Protein AF-A0A430ANP6-F1 (afdb_monomer)

Mean predicted aligned e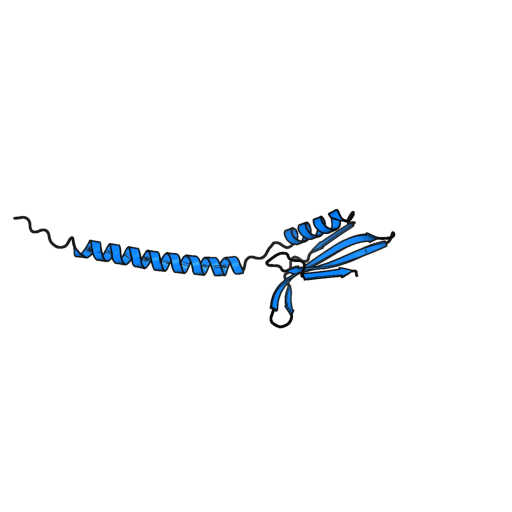rror: 10.03 Å

Solvent-accessible surface area (backbone atoms only — not comparable to full-atom values): 6702 Å² total; per-residue (Å²): 136,89,86,81,84,74,74,70,65,58,56,54,53,51,51,54,48,49,53,55,49,50,53,53,50,51,54,52,50,53,54,54,49,54,62,54,59,78,66,55,60,58,57,55,69,61,40,48,53,53,53,48,53,57,50,52,74,78,38,78,66,78,47,73,53,66,46,86,61,74,44,81,44,74,59,90,91,47,74,51,45,27,32,46,31,35,42,28,28,74,53,99,92,37,86,42,42,35,41,36,36,24,33,30,63,77,53,47,74,76,46,75,46,77,110

Secondary structure (DSSP, 8-state):
------HHHHHHHHHHHHHHHHHHHHHHHHHHHHHHHTTPPPPHHHHHHHHHHHHHHHS--SEEEE-SS-EEEEETTEEEEEEEEEEEEEETTEEEEEEEEEETTT--EEEEEE-

InterPro domains:
  IPR025711 PepSY domain [PF03413] (45-113)

Nearest PDB structures (foldseek):
  5elj-assembly3_A  TM=4.268E-01  e=8.233E-01  synthetic construct
  6yxw-assembly2_D  TM=3.637E-01  e=2.622E+00  Homo sapiens
  6xrr-assembly4_H  TM=4.541E-01  e=3.120E+00  Salmonella enterica subsp. enterica serovar Typhimurium str. LT2
  3kn4-assembly1_A  TM=4.726E-01  e=5.900E+00  Arthrobacter globiformis
  5kku-assembly3_C  TM=3.050E-01  e=4.168E+00  Bacillus amyloliquefaciens

Structure (mmCIF, N/CA/C/O backbone):
data_AF-A0A430ANP6-F1
#
_entry.id   AF-A0A430ANP6-F1
#
loop_
_atom_site.group_PDB
_atom_site.id
_atom_site.type_symbol
_atom_site.label_atom_id
_atom_site.label_alt_id
_atom_site.label_comp_id
_atom_site.label_asym_id
_atom_site.label_entity_id
_atom_site.label_seq_id
_atom_site.pdbx_PDB_ins_code
_atom_site.Cartn_x
_atom_site.Cartn_y
_atom_site.Cartn_z
_atom_site.occupancy
_atom_site.B_iso_or_equiv
_atom_site.auth_seq_id
_atom_site.auth_comp_id
_atom_site.auth_asym_id
_atom_site.auth_atom_id
_atom_site.pdbx_PDB_model_num
ATOM 1 N N . MET A 1 1 ? 34.701 25.420 -70.110 1.00 39.69 1 MET A N 1
ATOM 2 C CA . MET A 1 1 ? 33.662 24.461 -69.667 1.00 39.69 1 MET A CA 1
ATOM 3 C C . MET A 1 1 ? 34.013 24.011 -68.251 1.00 39.69 1 MET A C 1
ATOM 5 O O . MET A 1 1 ? 35.072 23.428 -68.071 1.00 39.69 1 MET A O 1
ATOM 9 N N . LYS A 1 2 ? 33.228 24.382 -67.226 1.00 44.16 2 LYS A N 1
ATOM 10 C CA . LYS A 1 2 ? 33.511 24.016 -65.822 1.00 44.16 2 LYS A CA 1
ATOM 11 C C . LYS A 1 2 ? 32.983 22.603 -65.555 1.00 44.16 2 LYS A C 1
ATOM 13 O O . LYS A 1 2 ? 31.775 22.406 -65.520 1.00 44.16 2 LYS A O 1
ATOM 18 N N . ASN A 1 3 ? 33.892 21.648 -65.380 1.00 56.00 3 ASN A N 1
ATOM 19 C CA . ASN A 1 3 ? 33.581 20.280 -64.977 1.00 56.00 3 ASN A CA 1
ATOM 20 C C . ASN A 1 3 ? 33.261 20.265 -63.469 1.00 56.00 3 ASN A C 1
ATOM 22 O O . ASN A 1 3 ? 34.105 20.653 -62.663 1.00 56.00 3 ASN A O 1
ATOM 26 N N . GLN A 1 4 ? 32.040 19.887 -63.090 1.00 62.66 4 GLN A N 1
ATOM 27 C CA . GLN A 1 4 ? 31.587 19.792 -61.695 1.00 62.66 4 GLN A CA 1
ATOM 28 C C . GLN A 1 4 ? 31.447 18.308 -61.321 1.00 62.66 4 GLN A C 1
ATOM 30 O O . GLN A 1 4 ? 30.400 17.723 -61.608 1.00 62.66 4 GLN A O 1
ATOM 35 N N . PRO A 1 5 ? 32.451 17.664 -60.698 1.00 65.50 5 PRO A N 1
ATOM 36 C CA . PRO A 1 5 ? 32.314 16.270 -60.314 1.00 65.50 5 PRO A CA 1
ATOM 37 C C . PRO A 1 5 ? 31.533 16.125 -58.994 1.00 65.50 5 PRO A C 1
ATOM 39 O O . PRO A 1 5 ? 31.758 16.831 -58.013 1.00 65.50 5 PRO A O 1
ATOM 42 N N . ASN A 1 6 ? 30.642 15.132 -58.976 1.00 57.25 6 ASN A N 1
ATOM 43 C CA . ASN A 1 6 ? 30.310 14.302 -57.810 1.00 57.25 6 ASN A CA 1
ATOM 44 C C . ASN A 1 6 ? 29.467 14.894 -56.660 1.00 57.25 6 ASN A C 1
ATOM 46 O O . ASN A 1 6 ? 29.604 14.472 -55.515 1.00 57.25 6 ASN A O 1
ATOM 50 N N . ARG A 1 7 ? 28.484 15.763 -56.935 1.00 56.03 7 ARG A N 1
ATOM 51 C CA . ARG A 1 7 ? 27.451 16.116 -55.926 1.00 56.03 7 ARG A CA 1
ATOM 52 C C . ARG A 1 7 ? 26.328 15.080 -55.764 1.00 56.03 7 ARG A C 1
ATOM 54 O O . ARG A 1 7 ? 25.530 15.192 -54.835 1.00 56.03 7 ARG A O 1
ATOM 61 N N . MET A 1 8 ? 26.257 14.082 -56.648 1.00 54.59 8 MET A N 1
ATOM 62 C CA . MET A 1 8 ? 25.147 13.120 -56.695 1.00 54.59 8 MET A CA 1
ATOM 63 C C . MET A 1 8 ? 25.324 11.941 -55.717 1.00 54.59 8 MET A C 1
ATOM 65 O O . MET A 1 8 ? 24.346 11.486 -55.134 1.00 54.59 8 MET A O 1
ATOM 69 N N . CYS A 1 9 ? 26.561 11.498 -55.462 1.00 53.88 9 CYS A N 1
ATOM 70 C CA . CYS A 1 9 ? 26.849 10.342 -54.599 1.00 53.88 9 CYS A CA 1
ATOM 71 C C . CYS A 1 9 ? 26.722 10.657 -53.093 1.00 53.88 9 CYS A C 1
ATOM 73 O O . CYS A 1 9 ? 26.263 9.825 -52.316 1.00 53.88 9 CYS A O 1
ATOM 75 N N . PHE A 1 10 ? 27.067 11.881 -52.673 1.00 57.19 10 PHE A N 1
ATOM 76 C CA . PHE A 1 10 ? 27.063 12.270 -51.255 1.00 57.19 10 PHE A CA 1
ATOM 77 C C . PHE A 1 10 ? 25.647 12.464 -50.684 1.00 57.19 10 PHE A C 1
ATOM 79 O O . PHE A 1 10 ? 25.370 12.082 -49.551 1.00 57.19 10 PHE A O 1
ATOM 86 N N . LYS A 1 11 ? 24.720 13.012 -51.484 1.00 55.78 11 LYS A N 1
ATOM 87 C CA . LYS A 1 11 ? 23.333 13.263 -51.054 1.00 55.78 11 LYS A CA 1
ATOM 88 C C . LYS A 1 11 ? 22.552 11.970 -50.799 1.00 55.78 11 LYS A C 1
ATOM 90 O O . LYS A 1 11 ? 21.804 11.905 -49.832 1.00 55.78 11 LYS A O 1
ATOM 95 N N . HIS A 1 12 ? 22.759 10.938 -51.619 1.00 58.69 12 HIS A N 1
ATOM 96 C CA . HIS A 1 12 ? 22.096 9.643 -51.440 1.00 58.69 12 HIS A CA 1
ATOM 97 C C . HIS A 1 12 ? 22.633 8.878 -50.221 1.00 58.69 12 HIS A C 1
ATOM 99 O O . HIS A 1 12 ? 21.842 8.314 -49.472 1.00 58.69 12 HIS A O 1
ATOM 105 N N . GLY A 1 13 ? 23.947 8.926 -49.963 1.00 65.38 13 GLY A N 1
ATOM 106 C CA . GLY A 1 13 ? 24.542 8.328 -48.760 1.00 65.38 13 GLY A CA 1
ATOM 107 C C . GLY A 1 13 ? 24.087 9.002 -47.460 1.00 65.38 13 GLY A C 1
ATOM 108 O O . GLY A 1 13 ? 23.797 8.319 -46.482 1.00 65.38 13 GLY A O 1
ATOM 109 N N . LEU A 1 14 ? 23.948 10.333 -47.461 1.00 68.62 14 LEU A N 1
ATOM 110 C CA . LEU A 1 14 ? 23.463 11.091 -46.303 1.00 68.62 14 LEU A CA 1
ATOM 111 C C . LEU A 1 14 ? 21.983 10.807 -46.001 1.00 68.62 14 LEU A C 1
ATOM 113 O O . LEU A 1 14 ? 21.625 10.622 -44.843 1.00 68.62 14 LEU A O 1
ATOM 117 N N . LEU A 1 15 ? 21.130 10.732 -47.028 1.00 68.06 15 LEU A N 1
ATOM 118 C CA . LEU A 1 15 ? 19.710 10.405 -46.856 1.00 68.06 15 LEU A CA 1
ATOM 119 C C . LEU A 1 15 ? 19.509 8.953 -46.401 1.00 68.06 15 LEU A C 1
ATOM 121 O O . LEU A 1 15 ? 18.737 8.712 -45.477 1.00 68.06 15 LEU A O 1
ATOM 125 N N . ALA A 1 16 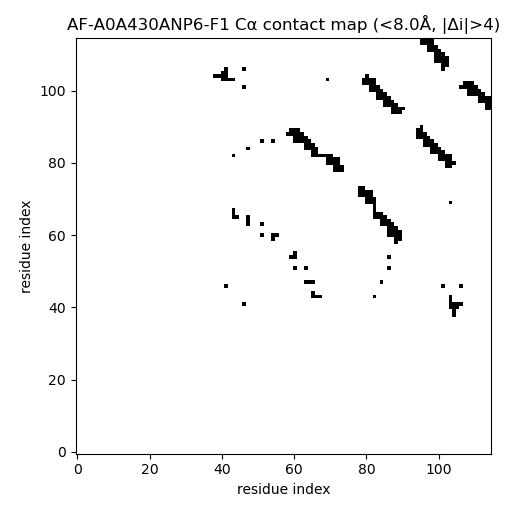? 20.240 7.994 -46.980 1.00 68.69 16 ALA A N 1
ATOM 126 C CA . ALA A 1 16 ? 20.193 6.596 -46.549 1.00 68.69 16 ALA A CA 1
ATOM 127 C C . ALA A 1 16 ? 20.698 6.419 -45.104 1.00 68.69 16 ALA A C 1
ATOM 129 O O . ALA A 1 16 ? 20.084 5.700 -44.312 1.00 68.69 16 ALA A O 1
ATOM 130 N N . GLY A 1 17 ? 21.777 7.119 -44.735 1.00 71.75 17 GLY A N 1
ATOM 131 C CA . GLY A 1 17 ? 22.307 7.139 -43.371 1.00 71.75 17 GLY A CA 1
ATOM 132 C C . GLY A 1 17 ? 21.351 7.790 -42.368 1.00 71.75 17 GLY A C 1
ATOM 133 O O . GLY A 1 17 ? 21.142 7.242 -41.289 1.00 71.75 17 GLY A O 1
ATOM 134 N N . ALA A 1 18 ? 20.714 8.906 -42.736 1.00 73.12 18 ALA A N 1
ATOM 135 C CA . ALA A 1 18 ? 19.728 9.581 -41.895 1.00 73.12 18 ALA A CA 1
ATOM 136 C C . ALA A 1 18 ? 18.496 8.700 -41.648 1.00 73.12 18 ALA A C 1
ATOM 138 O O . ALA A 1 18 ? 18.111 8.509 -40.500 1.00 73.12 18 ALA A O 1
ATOM 139 N N . VAL A 1 19 ? 17.927 8.091 -42.694 1.00 76.50 19 VAL A N 1
ATOM 140 C CA . VAL A 1 19 ? 16.754 7.209 -42.561 1.00 76.50 19 VAL A CA 1
ATOM 141 C C . VAL A 1 19 ? 17.077 5.990 -41.695 1.00 76.50 19 VAL A C 1
ATOM 143 O O . VAL A 1 19 ? 16.343 5.693 -40.753 1.00 76.50 19 VAL A O 1
ATOM 146 N N . THR A 1 20 ? 18.198 5.314 -41.958 1.00 72.88 20 THR A N 1
ATOM 147 C CA . THR A 1 20 ? 18.593 4.117 -41.195 1.00 72.88 20 THR A CA 1
ATOM 148 C C . THR A 1 20 ? 18.897 4.463 -39.734 1.00 72.88 20 THR A C 1
ATOM 150 O O . THR A 1 20 ? 18.464 3.755 -38.825 1.00 72.88 20 THR A O 1
ATOM 153 N N . GLY A 1 21 ? 19.578 5.589 -39.495 1.00 78.88 21 GLY A N 1
ATOM 154 C CA . GLY A 1 21 ? 19.874 6.089 -38.154 1.00 78.88 21 GLY A CA 1
ATOM 155 C C . GLY A 1 21 ? 18.617 6.462 -37.366 1.00 78.88 21 GLY A C 1
ATOM 156 O O . GLY A 1 21 ? 18.501 6.097 -36.198 1.00 78.88 21 GLY A O 1
ATOM 157 N N . THR A 1 22 ? 17.642 7.124 -37.996 1.00 80.19 22 THR A N 1
ATOM 158 C CA . THR A 1 22 ? 16.373 7.483 -37.347 1.00 80.19 22 THR A CA 1
ATOM 159 C C . THR A 1 22 ? 15.552 6.249 -36.985 1.00 80.19 22 THR A C 1
ATOM 161 O O . THR A 1 22 ? 15.043 6.174 -35.871 1.00 80.19 22 THR A O 1
ATOM 164 N N . VAL A 1 23 ? 15.454 5.254 -37.873 1.00 81.94 23 VAL A N 1
ATOM 165 C CA . VAL A 1 23 ? 14.697 4.020 -37.595 1.00 81.94 23 VAL A CA 1
ATOM 166 C C . VAL A 1 23 ? 15.312 3.247 -36.427 1.00 81.94 23 VAL A C 1
ATOM 168 O O . VAL A 1 23 ? 14.599 2.872 -35.495 1.00 81.94 23 VAL A O 1
ATOM 171 N N . LEU A 1 24 ? 16.636 3.058 -36.428 1.00 84.88 24 LEU A N 1
ATOM 172 C CA . LEU A 1 24 ? 17.336 2.381 -35.331 1.00 84.88 24 LEU A CA 1
ATOM 173 C C . LEU A 1 24 ? 17.249 3.170 -34.015 1.00 84.88 24 LEU A C 1
ATOM 175 O O . LEU A 1 24 ? 17.052 2.581 -32.949 1.00 84.88 24 LEU A O 1
ATOM 179 N N . GLY A 1 25 ? 17.350 4.500 -34.077 1.00 87.00 25 GLY A N 1
ATOM 180 C CA . GLY A 1 25 ? 17.229 5.379 -32.913 1.00 87.00 25 GLY A CA 1
ATOM 181 C C . GLY A 1 25 ? 15.835 5.341 -32.282 1.00 87.00 25 GLY A C 1
ATOM 182 O O . GLY A 1 25 ? 15.711 5.212 -31.067 1.00 87.00 25 GLY A O 1
ATOM 183 N N . LEU A 1 26 ? 14.774 5.380 -33.093 1.00 86.12 26 LEU A N 1
ATOM 184 C CA . LEU A 1 26 ? 13.400 5.289 -32.593 1.00 86.12 26 LEU A CA 1
ATOM 185 C C . LEU A 1 26 ? 13.093 3.901 -32.021 1.00 86.12 26 LEU A C 1
ATOM 187 O O . LEU A 1 26 ? 12.534 3.806 -30.930 1.00 86.12 26 LEU A O 1
ATOM 191 N N . ALA A 1 27 ? 13.497 2.828 -32.708 1.00 85.00 27 ALA A N 1
ATOM 192 C CA . ALA A 1 27 ? 13.277 1.464 -32.229 1.00 85.00 27 ALA A CA 1
ATOM 193 C C . ALA A 1 27 ? 13.974 1.212 -30.880 1.00 85.00 27 ALA A C 1
ATOM 195 O O . ALA A 1 27 ? 13.351 0.713 -29.941 1.00 85.00 27 ALA A O 1
ATOM 196 N N . SER A 1 28 ? 15.245 1.610 -30.755 1.00 81.62 28 SER A N 1
ATOM 197 C CA . SER A 1 28 ? 15.996 1.492 -29.498 1.00 81.62 28 SER A CA 1
ATOM 198 C C . SER A 1 28 ? 15.409 2.361 -28.383 1.00 81.62 28 SER A C 1
ATOM 200 O O . SER A 1 28 ? 15.275 1.883 -27.256 1.00 81.62 28 SER A O 1
ATOM 202 N N . GLY A 1 29 ? 14.975 3.586 -28.693 1.00 85.38 29 GLY A N 1
ATOM 203 C CA . GLY A 1 29 ? 14.282 4.458 -27.744 1.00 85.38 29 GLY A CA 1
ATOM 204 C C . GLY A 1 29 ? 13.017 3.816 -27.167 1.00 85.38 29 GLY A C 1
ATOM 205 O O . GLY A 1 29 ? 12.871 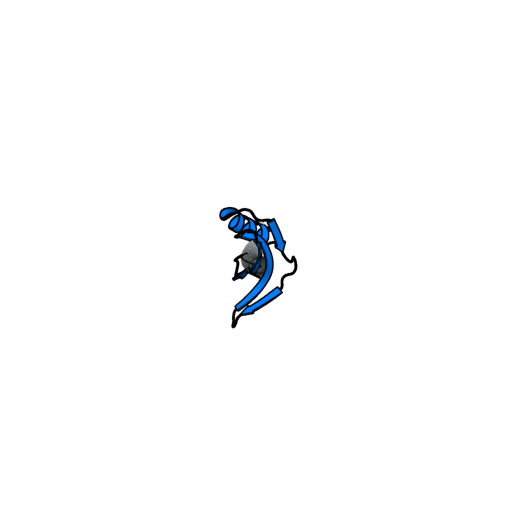3.738 -25.950 1.00 85.38 29 GLY A O 1
ATOM 206 N N . VAL A 1 30 ? 12.139 3.277 -28.021 1.00 82.06 30 VAL A N 1
ATOM 207 C CA . VAL A 1 30 ? 10.889 2.617 -27.591 1.00 82.06 30 VAL A CA 1
ATOM 208 C C . VAL A 1 30 ? 11.165 1.397 -26.707 1.00 82.06 30 VAL A C 1
ATOM 210 O O . VAL A 1 30 ? 10.526 1.233 -25.664 1.00 82.06 30 VAL A O 1
ATOM 213 N N . LEU A 1 31 ? 12.141 0.565 -27.082 1.00 82.50 31 LEU A N 1
ATOM 214 C CA . LEU A 1 31 ? 12.550 -0.610 -26.306 1.00 82.50 31 LEU A CA 1
ATOM 215 C C . LEU A 1 31 ? 13.052 -0.228 -24.907 1.00 82.50 31 LEU A C 1
ATOM 217 O O . LEU A 1 31 ? 12.587 -0.781 -23.909 1.00 82.50 31 LEU A O 1
ATOM 221 N N . LEU A 1 32 ? 13.964 0.743 -24.819 1.00 80.44 32 LEU A N 1
ATOM 222 C CA . LEU A 1 32 ? 14.516 1.206 -23.542 1.00 80.44 32 LEU A CA 1
ATOM 223 C C . LEU A 1 32 ? 13.436 1.816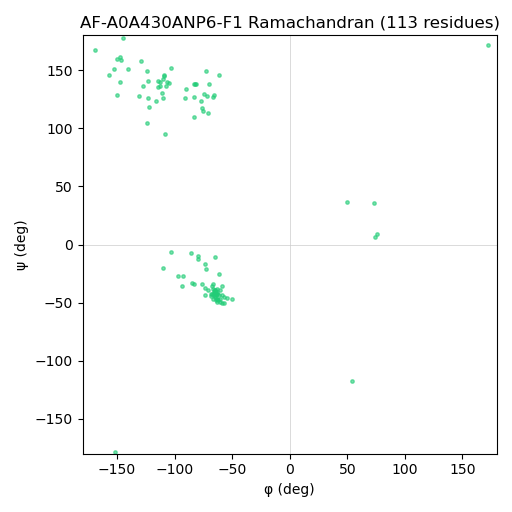 -22.644 1.00 80.44 32 LEU A C 1
ATOM 225 O O . LEU A 1 32 ? 13.376 1.522 -21.449 1.00 80.44 32 LEU A O 1
ATOM 229 N N . THR A 1 33 ? 12.550 2.622 -23.226 1.00 76.31 33 THR A N 1
ATOM 230 C CA . THR A 1 33 ? 11.408 3.220 -22.537 1.00 76.31 33 THR A CA 1
ATOM 231 C C . THR A 1 33 ? 10.491 2.151 -21.939 1.00 76.31 33 THR A C 1
ATOM 233 O O . THR A 1 33 ? 10.197 2.208 -20.745 1.00 76.31 33 THR A O 1
ATOM 236 N N . SER A 1 34 ? 10.088 1.145 -22.718 1.00 71.25 34 SER A N 1
ATOM 237 C CA . SER A 1 34 ? 9.199 0.076 -22.239 1.00 71.25 34 SER A CA 1
ATOM 238 C C . SER A 1 34 ? 9.795 -0.691 -21.049 1.00 71.25 34 SER A C 1
ATOM 240 O O . SER A 1 34 ? 9.124 -0.896 -20.036 1.00 71.25 34 SER A O 1
ATOM 242 N N . LEU A 1 35 ? 11.085 -1.032 -21.113 1.00 73.00 35 LEU A N 1
ATOM 243 C CA . LEU A 1 35 ? 11.773 -1.735 -20.026 1.00 73.00 35 LEU A CA 1
ATOM 244 C C . LEU A 1 35 ? 11.902 -0.893 -18.751 1.00 73.00 35 LEU A C 1
ATOM 246 O O . LEU A 1 35 ? 11.863 -1.436 -17.646 1.00 73.00 35 LEU A O 1
ATOM 250 N N . TYR A 1 36 ? 12.072 0.420 -18.895 1.00 73.38 36 TYR A N 1
ATOM 251 C CA . TYR A 1 36 ? 12.210 1.331 -17.764 1.00 73.38 36 TYR A CA 1
ATOM 252 C C . TYR A 1 36 ? 10.876 1.561 -17.045 1.00 73.38 36 TYR A C 1
ATOM 254 O O . TYR A 1 36 ? 10.824 1.519 -15.815 1.00 73.38 36 TYR A O 1
ATOM 262 N N . PHE A 1 37 ? 9.787 1.754 -17.793 1.00 66.25 37 PHE A N 1
ATOM 263 C CA . PHE A 1 37 ? 8.462 1.960 -17.206 1.00 66.25 37 PHE A CA 1
ATOM 264 C C . PHE A 1 37 ? 7.928 0.710 -16.498 1.00 66.25 37 PHE A C 1
ATOM 266 O O . PHE A 1 37 ? 7.374 0.845 -15.410 1.00 66.25 37 PHE A O 1
ATOM 273 N N . ASN A 1 38 ? 8.208 -0.496 -17.004 1.00 63.53 38 ASN A N 1
ATOM 274 C CA . ASN A 1 38 ? 7.812 -1.749 -16.342 1.00 63.53 38 ASN A CA 1
ATOM 275 C C . ASN A 1 38 ? 8.493 -1.991 -14.982 1.00 63.53 38 ASN A C 1
ATOM 277 O O . ASN A 1 38 ? 8.112 -2.905 -14.256 1.00 63.53 38 ASN A O 1
ATOM 281 N N . LYS A 1 39 ? 9.515 -1.206 -14.628 1.00 68.62 39 LYS A N 1
ATOM 282 C CA . LYS A 1 39 ? 10.231 -1.324 -13.349 1.00 68.62 39 LYS A CA 1
ATOM 283 C C . LYS A 1 39 ? 9.837 -0.249 -12.341 1.00 68.62 39 LYS A C 1
ATOM 285 O O . LYS A 1 39 ? 10.304 -0.304 -11.205 1.00 68.62 39 LYS A O 1
ATOM 290 N N . LYS A 1 40 ? 9.022 0.736 -12.734 1.00 83.06 40 LYS A N 1
ATOM 291 C CA . LYS A 1 40 ? 8.605 1.798 -11.820 1.00 83.06 40 LYS A CA 1
ATOM 292 C C . LYS A 1 40 ? 7.528 1.280 -10.881 1.00 83.06 40 LYS A C 1
ATOM 294 O O . LYS A 1 40 ? 6.484 0.810 -11.312 1.00 83.06 40 LYS A O 1
ATOM 299 N N . THR A 1 41 ? 7.809 1.397 -9.595 1.00 91.44 41 THR A N 1
ATOM 300 C CA . THR A 1 41 ? 6.893 1.049 -8.512 1.00 91.44 41 THR A CA 1
ATOM 301 C C . THR A 1 41 ? 6.292 2.319 -7.937 1.00 91.44 41 THR A C 1
ATOM 303 O O . THR A 1 41 ? 6.944 3.366 -7.939 1.00 91.44 41 THR A O 1
ATOM 306 N N . ILE A 1 42 ? 5.087 2.219 -7.397 1.00 94.44 42 ILE A N 1
ATOM 307 C CA . ILE A 1 42 ? 4.444 3.295 -6.650 1.00 94.44 42 ILE A CA 1
ATOM 308 C C . ILE A 1 42 ? 5.137 3.430 -5.286 1.00 94.44 42 ILE A C 1
ATOM 310 O O . ILE A 1 42 ? 5.683 2.465 -4.749 1.00 94.44 42 ILE A O 1
ATOM 314 N N . HIS A 1 43 ? 5.166 4.645 -4.740 1.00 95.94 43 HIS A N 1
ATOM 315 C CA . HIS A 1 43 ? 5.689 4.884 -3.398 1.00 95.94 43 HIS A CA 1
ATOM 316 C C . HIS A 1 43 ? 4.748 4.293 -2.341 1.00 95.94 43 HIS A C 1
ATOM 318 O O . HIS A 1 43 ? 3.532 4.468 -2.431 1.00 95.94 43 HIS A O 1
ATOM 324 N N . ALA A 1 44 ? 5.319 3.649 -1.320 1.00 96.81 44 ALA A N 1
ATOM 325 C CA . ALA A 1 44 ? 4.576 3.067 -0.201 1.00 96.81 44 ALA A CA 1
ATOM 326 C C . ALA A 1 44 ? 3.590 4.079 0.416 1.00 96.81 44 ALA A C 1
ATOM 328 O O . ALA A 1 44 ? 2.405 3.788 0.540 1.00 96.81 44 ALA A O 1
ATOM 329 N N . ASP A 1 45 ? 4.034 5.311 0.671 1.00 97.44 45 ASP A N 1
ATOM 330 C CA . ASP A 1 45 ? 3.188 6.363 1.250 1.00 97.44 45 ASP A CA 1
ATOM 331 C C . ASP A 1 45 ? 1.949 6.674 0.398 1.00 97.44 45 ASP A C 1
ATOM 333 O O . ASP A 1 45 ? 0.870 6.918 0.928 1.00 97.44 45 ASP A O 1
ATOM 337 N N . THR A 1 46 ? 2.063 6.617 -0.935 1.00 97.88 46 THR A N 1
ATOM 338 C CA . THR A 1 46 ? 0.911 6.821 -1.831 1.00 97.88 46 THR A CA 1
ATOM 339 C C . THR A 1 46 ? -0.117 5.703 -1.676 1.00 97.88 46 THR A C 1
ATOM 341 O O . THR A 1 46 ? -1.317 5.965 -1.677 1.00 97.88 46 THR A O 1
ATOM 344 N N . ILE A 1 47 ? 0.346 4.462 -1.521 1.00 98.12 47 ILE A N 1
ATOM 345 C CA . ILE A 1 47 ? -0.524 3.308 -1.275 1.00 98.12 47 ILE A CA 1
ATOM 346 C C . ILE A 1 47 ? -1.185 3.446 0.099 1.00 98.12 47 ILE A C 1
ATOM 348 O O . ILE A 1 47 ? -2.404 3.315 0.196 1.00 98.12 47 ILE A O 1
ATOM 352 N N . LEU A 1 48 ? -0.411 3.784 1.136 1.00 98.56 48 LEU A N 1
ATOM 353 C CA . LEU A 1 48 ? -0.927 4.001 2.487 1.00 98.56 48 LEU A CA 1
ATOM 354 C C . LEU A 1 48 ? -2.015 5.081 2.509 1.00 98.56 48 LEU A C 1
ATOM 356 O O . LEU A 1 48 ? -3.071 4.870 3.094 1.00 98.56 48 LEU A O 1
ATOM 360 N N . GLU A 1 49 ? -1.803 6.210 1.830 1.00 98.44 49 GLU A N 1
ATOM 361 C CA . GLU A 1 49 ? -2.801 7.280 1.735 1.00 98.44 49 GLU A CA 1
ATOM 362 C C . GLU A 1 49 ? -4.080 6.839 1.015 1.00 98.44 49 GLU A C 1
ATOM 364 O O . GLU A 1 49 ? -5.179 7.209 1.431 1.00 98.44 49 GLU A O 1
ATOM 369 N N . THR A 1 50 ? -3.972 6.019 -0.032 1.00 98.06 50 THR A N 1
ATOM 370 C CA . THR A 1 50 ? -5.145 5.439 -0.704 1.00 98.06 50 THR A CA 1
ATOM 371 C C . THR A 1 50 ? -5.936 4.530 0.236 1.00 98.06 50 THR A C 1
ATOM 373 O O . THR A 1 50 ? -7.154 4.678 0.342 1.00 98.06 50 THR A O 1
ATOM 376 N N . VAL A 1 51 ? -5.261 3.634 0.962 1.00 98.19 51 VAL A N 1
ATOM 377 C CA . VAL A 1 51 ? -5.921 2.725 1.912 1.00 98.19 51 VAL A CA 1
ATOM 378 C C . VAL A 1 51 ? -6.552 3.507 3.066 1.00 98.19 51 VAL A C 1
ATOM 380 O O . VAL A 1 51 ? -7.720 3.294 3.380 1.00 98.19 51 VAL A O 1
ATOM 383 N N . LYS A 1 52 ? -5.838 4.483 3.642 1.00 98.44 52 LYS A N 1
ATOM 384 C CA . LYS A 1 52 ? -6.379 5.373 4.680 1.00 98.44 52 LYS A CA 1
ATOM 385 C C . LYS A 1 52 ? -7.654 6.067 4.219 1.00 98.44 52 LYS A C 1
ATOM 387 O O . LYS A 1 52 ? -8.623 6.084 4.965 1.00 98.44 52 LYS A O 1
ATOM 392 N N . LYS A 1 53 ? -7.678 6.617 2.998 1.00 98.25 53 LYS A N 1
ATOM 393 C CA . LYS A 1 53 ? -8.873 7.273 2.438 1.00 98.25 53 LYS A CA 1
ATOM 394 C C . LYS A 1 53 ? -10.058 6.318 2.316 1.00 98.25 53 LYS A C 1
ATOM 396 O O . LYS A 1 53 ? -11.177 6.731 2.606 1.00 98.25 53 LYS A O 1
ATOM 401 N N . ALA A 1 54 ? -9.820 5.068 1.919 1.00 97.38 54 ALA A N 1
ATOM 402 C CA . ALA A 1 54 ? -10.868 4.055 1.855 1.00 97.38 54 ALA A CA 1
ATOM 403 C C . ALA A 1 54 ? -11.448 3.764 3.251 1.00 97.38 54 ALA A C 1
ATOM 405 O O . ALA A 1 54 ? -12.656 3.871 3.438 1.00 97.38 54 ALA A O 1
ATOM 406 N N . PHE A 1 55 ? -10.602 3.521 4.257 1.00 97.25 55 PHE A N 1
ATOM 407 C CA . PHE A 1 55 ? -11.057 3.295 5.636 1.00 97.25 55 PHE A CA 1
ATOM 408 C C . PHE A 1 55 ? -11.764 4.514 6.240 1.00 97.25 55 PHE A C 1
ATOM 410 O O . PHE A 1 55 ? -12.823 4.373 6.844 1.00 97.25 55 PHE A O 1
ATOM 417 N N . LEU A 1 56 ? -11.221 5.713 6.015 1.00 97.94 56 LEU A N 1
ATOM 418 C CA . LEU A 1 56 ? -11.805 6.979 6.466 1.00 97.94 56 LEU A CA 1
ATOM 419 C C . LEU A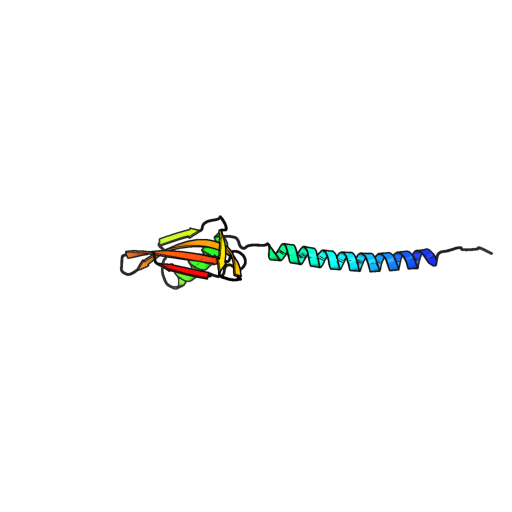 1 56 ? -13.195 7.247 5.876 1.00 97.94 56 LEU A C 1
ATOM 421 O O . LEU A 1 56 ? -13.974 7.981 6.480 1.00 97.94 56 LEU A O 1
ATOM 425 N N . SER A 1 57 ? -13.513 6.668 4.712 1.00 97.25 57 SER A N 1
ATOM 426 C CA . SER A 1 57 ? -14.851 6.771 4.119 1.00 97.25 57 SER A CA 1
ATOM 427 C C . SER A 1 57 ? -15.906 5.940 4.859 1.00 97.25 57 SER A C 1
ATOM 429 O O . SER A 1 57 ? -17.090 6.258 4.776 1.00 97.25 57 SER A O 1
ATOM 431 N N . GLU A 1 58 ? -15.482 4.926 5.618 1.00 94.12 58 GLU A N 1
ATOM 432 C CA . GLU A 1 58 ? -16.356 4.087 6.445 1.00 94.12 58 GLU A CA 1
ATOM 433 C C . GLU A 1 58 ? -16.397 4.534 7.911 1.00 94.12 58 GLU A C 1
ATOM 435 O O . GLU A 1 58 ? -17.386 4.297 8.603 1.00 94.12 58 GLU A O 1
ATOM 440 N N . GLY A 1 59 ? -15.337 5.178 8.405 1.00 94.25 59 GLY A N 1
ATOM 441 C CA . GLY A 1 59 ? -15.268 5.662 9.780 1.00 94.25 59 GLY A CA 1
ATOM 442 C C . GLY A 1 59 ? -13.889 6.202 10.165 1.00 94.25 59 GLY A C 1
ATOM 443 O O . GLY A 1 59 ? -12.933 6.073 9.402 1.00 94.25 59 GLY A O 1
ATOM 444 N N . PRO A 1 60 ? -13.758 6.825 11.348 1.00 96.69 60 PRO A N 1
ATOM 445 C CA . PRO A 1 60 ? -12.476 7.333 11.822 1.00 96.69 60 PRO A CA 1
ATOM 446 C C . PRO A 1 60 ? -11.453 6.200 11.989 1.00 96.69 60 PRO A C 1
ATOM 448 O O . PRO A 1 60 ? -11.796 5.080 12.367 1.00 96.69 60 PRO A O 1
ATOM 451 N N . ILE A 1 61 ? -10.185 6.515 11.725 1.00 98.06 61 ILE A N 1
ATOM 452 C CA . ILE A 1 61 ? -9.046 5.632 12.000 1.00 98.06 61 ILE A CA 1
ATOM 453 C C . ILE A 1 61 ? -8.242 6.201 13.168 1.00 98.06 61 ILE A C 1
ATOM 455 O O . ILE A 1 61 ? -8.104 7.417 13.291 1.00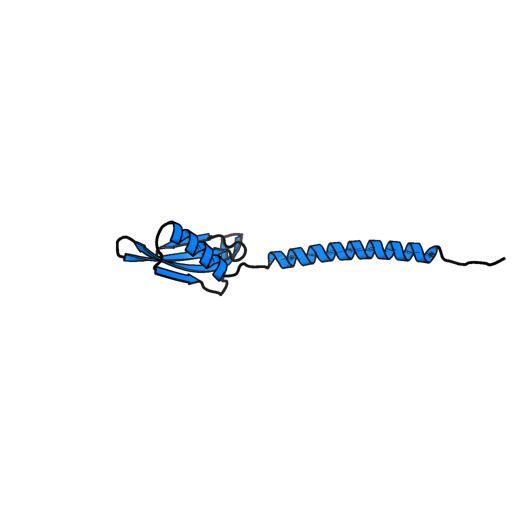 98.06 61 ILE A O 1
ATOM 459 N N . GLU A 1 62 ? -7.671 5.320 13.979 1.00 98.00 62 GLU A N 1
ATOM 460 C CA . GLU A 1 62 ? -6.821 5.677 15.120 1.00 98.00 62 GLU A CA 1
ATOM 461 C C . GLU A 1 62 ? -5.338 5.726 14.730 1.00 98.00 62 GLU A C 1
ATOM 463 O O . GLU A 1 62 ? -4.544 6.457 15.320 1.00 98.00 62 GLU A O 1
ATOM 468 N N . GLY A 1 63 ? -4.943 4.959 13.712 1.00 97.88 63 GLY A N 1
ATOM 469 C CA . GLY A 1 63 ? -3.552 4.867 13.294 1.00 97.88 63 GLY A CA 1
ATOM 470 C C . GLY A 1 63 ? -3.361 4.144 11.968 1.00 97.88 63 GLY A C 1
ATOM 471 O O . GLY A 1 63 ? -4.267 3.507 11.429 1.00 97.88 63 GLY A O 1
ATOM 472 N N . SER A 1 64 ? -2.154 4.274 11.421 1.00 98.31 64 SER A N 1
ATOM 473 C CA . SER A 1 64 ? -1.776 3.660 10.151 1.00 98.31 64 SER A CA 1
ATOM 474 C C . SER A 1 64 ? -0.263 3.496 10.044 1.00 98.31 64 SER A C 1
ATOM 476 O O . SER A 1 64 ? 0.471 4.379 10.491 1.00 98.31 64 SER A O 1
ATOM 478 N N . TRP A 1 65 ? 0.206 2.434 9.396 1.00 98.56 65 TRP A N 1
ATOM 479 C CA . TRP A 1 65 ? 1.627 2.210 9.118 1.00 98.56 65 TRP A CA 1
ATOM 480 C C . TRP A 1 65 ? 1.822 1.482 7.784 1.00 98.56 65 TRP A C 1
ATOM 482 O O . TRP A 1 65 ? 0.907 0.834 7.281 1.00 98.56 65 TRP A O 1
ATOM 492 N N . ILE A 1 66 ? 3.018 1.589 7.204 1.00 98.38 66 ILE A N 1
ATOM 493 C CA . ILE A 1 66 ? 3.422 0.809 6.030 1.00 98.38 66 ILE A CA 1
ATOM 494 C C . ILE A 1 66 ? 4.922 0.522 6.079 1.00 98.38 66 ILE A C 1
ATOM 496 O O . ILE A 1 66 ? 5.719 1.387 6.447 1.00 98.38 66 ILE A O 1
ATOM 500 N N . HIS A 1 67 ? 5.326 -0.688 5.706 1.00 97.81 67 HIS A N 1
ATOM 501 C CA . HIS A 1 67 ? 6.729 -1.012 5.490 1.00 97.81 67 HIS A CA 1
ATOM 502 C C . HIS A 1 67 ? 7.210 -0.398 4.173 1.00 97.81 67 HIS A C 1
ATOM 504 O O . HIS A 1 67 ? 6.605 -0.581 3.122 1.00 97.81 67 HIS A O 1
ATOM 510 N N . LEU A 1 68 ? 8.335 0.319 4.218 1.00 95.56 68 LEU A N 1
ATOM 511 C CA . LEU A 1 68 ? 8.939 0.938 3.030 1.00 95.56 68 LEU A CA 1
ATOM 512 C C . LEU A 1 68 ? 9.738 -0.058 2.176 1.00 95.56 68 LEU A C 1
ATOM 514 O O . LEU A 1 68 ? 10.116 0.248 1.040 1.00 95.56 68 LEU A O 1
ATOM 518 N N . THR A 1 69 ? 9.996 -1.245 2.719 1.00 94.62 69 THR A N 1
ATOM 519 C CA . THR A 1 69 ? 10.653 -2.353 2.027 1.00 94.62 69 THR A CA 1
ATOM 520 C C . THR A 1 69 ? 9.630 -3.125 1.207 1.00 94.62 69 THR A C 1
ATOM 522 O O . THR A 1 69 ? 8.516 -3.366 1.661 1.00 94.62 69 THR A O 1
ATOM 525 N N . LYS A 1 70 ? 10.018 -3.502 -0.013 1.00 94.50 70 LYS A N 1
ATOM 526 C CA . LYS A 1 70 ? 9.207 -4.355 -0.879 1.00 94.50 70 LYS A CA 1
ATOM 527 C C . LYS A 1 70 ? 9.538 -5.813 -0.632 1.00 94.50 70 LYS A C 1
ATOM 529 O O . LYS A 1 70 ? 10.713 -6.178 -0.706 1.00 94.50 70 LYS A O 1
ATOM 534 N N . ASP A 1 71 ? 8.508 -6.630 -0.498 1.00 94.88 71 ASP A N 1
ATOM 535 C CA . ASP A 1 71 ? 8.643 -8.072 -0.345 1.00 94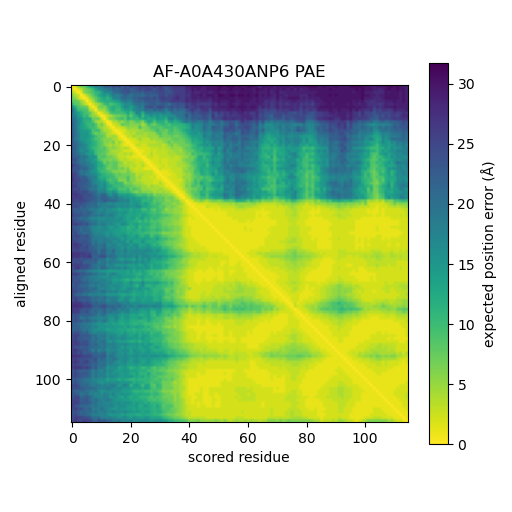.88 71 ASP A CA 1
ATOM 536 C C . ASP A 1 71 ? 8.262 -8.792 -1.647 1.00 94.88 71 ASP A C 1
ATOM 538 O O . ASP A 1 71 ? 7.311 -8.393 -2.326 1.00 94.88 71 ASP A O 1
ATOM 542 N N . PRO A 1 72 ? 9.002 -9.831 -2.066 1.00 95.25 72 PRO A N 1
ATOM 543 C CA . PRO A 1 72 ? 8.617 -10.627 -3.220 1.00 95.25 72 PRO A CA 1
ATOM 544 C C . PRO A 1 72 ? 7.398 -11.490 -2.879 1.00 95.25 72 PRO A C 1
ATOM 546 O O . PRO A 1 72 ? 7.426 -12.280 -1.937 1.00 95.25 72 PRO A O 1
ATOM 549 N N . LEU A 1 73 ? 6.354 -11.409 -3.701 1.00 94.62 73 LEU A N 1
ATOM 550 C CA . LEU A 1 73 ? 5.183 -12.272 -3.607 1.00 94.62 73 LEU A CA 1
ATOM 551 C C . LEU A 1 73 ? 5.151 -13.232 -4.797 1.00 94.62 73 LEU A C 1
ATOM 553 O O . LEU A 1 73 ? 5.158 -12.810 -5.956 1.00 94.62 73 LEU A O 1
ATOM 557 N N . GLN A 1 74 ? 5.056 -14.532 -4.508 1.00 93.44 74 GLN A N 1
ATOM 558 C CA . GLN A 1 74 ? 4.798 -15.560 -5.511 1.00 93.44 74 GLN A CA 1
ATOM 559 C C . GLN A 1 74 ? 3.532 -16.342 -5.159 1.00 93.44 74 GLN A C 1
ATOM 561 O O . GLN A 1 74 ? 3.465 -17.028 -4.140 1.00 93.44 74 GLN A O 1
ATOM 566 N N . ARG A 1 75 ? 2.532 -16.272 -6.040 1.00 90.25 75 ARG A N 1
ATOM 567 C CA . ARG A 1 75 ? 1.297 -17.060 -5.957 1.00 90.25 75 ARG A CA 1
ATOM 568 C C . ARG A 1 75 ? 1.143 -17.835 -7.262 1.00 90.25 75 ARG A C 1
ATOM 570 O O . ARG A 1 75 ? 0.816 -17.265 -8.300 1.00 90.25 75 ARG A O 1
ATOM 577 N N . PHE A 1 76 ? 1.416 -19.138 -7.217 1.00 91.81 76 PHE A N 1
ATOM 578 C CA . PHE A 1 76 ? 1.468 -20.004 -8.402 1.00 91.81 76 PHE A CA 1
ATOM 579 C C . PHE A 1 76 ? 2.434 -19.457 -9.475 1.00 91.81 76 PHE A C 1
ATOM 581 O O . PHE A 1 76 ? 3.638 -19.345 -9.224 1.00 91.81 76 PHE A O 1
ATOM 588 N N . ALA A 1 77 ? 1.913 -19.121 -10.660 1.00 91.12 77 ALA A N 1
ATOM 589 C CA . ALA A 1 77 ? 2.664 -18.559 -11.781 1.00 91.12 77 ALA A CA 1
ATOM 590 C C . ALA A 1 77 ? 2.812 -17.025 -11.720 1.00 91.12 77 ALA A C 1
ATOM 592 O O . ALA A 1 77 ? 3.542 -16.454 -12.528 1.00 91.12 77 ALA A O 1
ATOM 593 N N . ILE A 1 78 ? 2.144 -16.355 -10.776 1.00 88.62 78 ILE A N 1
ATOM 594 C CA . ILE A 1 78 ? 2.165 -14.897 -10.638 1.00 88.62 78 ILE A CA 1
ATOM 595 C C . ILE A 1 78 ? 3.297 -14.502 -9.690 1.00 88.62 78 ILE A C 1
ATOM 597 O O . ILE A 1 78 ? 3.379 -15.000 -8.564 1.00 88.62 78 ILE A O 1
ATOM 601 N N . LYS A 1 79 ? 4.169 -13.601 -10.152 1.00 93.25 79 LYS A N 1
ATOM 602 C CA . LYS A 1 79 ? 5.271 -13.018 -9.380 1.00 93.25 79 LYS A CA 1
ATOM 603 C C . LYS A 1 79 ? 5.128 -11.505 -9.379 1.00 93.25 79 LYS A C 1
ATOM 605 O O . LYS A 1 79 ? 5.052 -10.908 -10.450 1.00 93.25 79 LYS A O 1
ATOM 610 N N . THR A 1 80 ? 5.125 -10.902 -8.200 1.00 94.06 80 THR A N 1
ATOM 611 C CA . THR A 1 80 ? 5.104 -9.446 -8.041 1.00 94.06 80 THR A CA 1
ATOM 612 C C . THR A 1 80 ? 5.923 -9.024 -6.820 1.00 94.06 80 THR A C 1
ATOM 614 O O . THR A 1 80 ? 6.498 -9.858 -6.118 1.00 94.06 80 THR A O 1
ATOM 617 N N . GLN A 1 81 ? 6.016 -7.721 -6.595 1.00 96.12 81 GLN A N 1
ATOM 618 C CA . GLN A 1 81 ? 6.530 -7.130 -5.369 1.00 96.12 81 GLN A CA 1
ATOM 619 C C . GLN A 1 81 ? 5.374 -6.486 -4.623 1.00 96.12 81 GLN A C 1
ATOM 621 O O . GLN A 1 81 ? 4.497 -5.894 -5.248 1.00 96.12 81 GLN A O 1
ATOM 626 N N . THR A 1 82 ? 5.385 -6.574 -3.302 1.00 97.44 82 THR A N 1
ATOM 627 C CA . THR A 1 82 ? 4.311 -6.056 -2.461 1.00 97.44 82 THR A CA 1
ATOM 628 C C . THR A 1 82 ? 4.834 -5.170 -1.351 1.00 97.44 82 THR A C 1
ATOM 630 O O . THR A 1 82 ? 5.990 -5.268 -0.945 1.00 97.44 82 THR A O 1
ATOM 633 N N . TYR A 1 83 ? 3.946 -4.322 -0.855 1.00 98.38 83 TYR A N 1
ATOM 634 C CA . TYR A 1 83 ? 4.085 -3.616 0.404 1.00 98.38 83 TYR A CA 1
ATOM 635 C C . TYR A 1 83 ? 3.093 -4.174 1.415 1.00 98.38 83 TYR A C 1
ATOM 637 O O . TYR A 1 83 ? 1.965 -4.504 1.048 1.00 98.38 83 TYR A O 1
ATOM 645 N N . THR A 1 84 ? 3.505 -4.215 2.678 1.00 98.19 84 THR A N 1
ATOM 646 C CA . THR A 1 84 ? 2.638 -4.568 3.805 1.00 98.19 84 THR A CA 1
ATOM 647 C C . THR A 1 84 ? 2.439 -3.342 4.677 1.00 98.19 84 THR A C 1
ATOM 649 O O . THR A 1 84 ? 3.390 -2.604 4.948 1.00 98.19 84 THR A O 1
ATOM 652 N N . GLY A 1 85 ? 1.209 -3.111 5.108 1.00 98.38 85 GLY A N 1
ATOM 653 C CA . GLY A 1 85 ? 0.868 -2.030 6.020 1.00 98.38 85 GLY A CA 1
ATOM 654 C C . GLY A 1 85 ? -0.347 -2.377 6.854 1.00 98.38 85 GLY A C 1
ATOM 655 O O . GLY A 1 85 ? -0.920 -3.452 6.713 1.00 98.38 85 GLY A O 1
ATOM 656 N N . GLY A 1 86 ? -0.770 -1.452 7.704 1.00 98.50 86 GLY A N 1
ATOM 657 C CA . GLY A 1 86 ? -1.939 -1.663 8.539 1.00 98.50 86 GLY A CA 1
ATOM 658 C C . GLY A 1 86 ? -2.681 -0.385 8.880 1.00 98.50 86 GLY A C 1
ATOM 659 O O . GLY A 1 86 ? -2.134 0.717 8.800 1.00 98.50 86 GLY A O 1
ATOM 660 N N . ILE A 1 87 ? -3.943 -0.563 9.260 1.00 98.56 87 ILE A N 1
ATOM 661 C CA . ILE A 1 87 ? -4.860 0.474 9.735 1.00 98.56 87 ILE A CA 1
ATOM 662 C C . ILE A 1 87 ? -5.431 0.007 11.070 1.00 98.56 87 ILE A C 1
ATOM 664 O O . ILE A 1 87 ? -5.821 -1.151 11.197 1.00 98.56 87 ILE A O 1
ATOM 668 N N . SER A 1 88 ? -5.515 0.896 12.055 1.00 98.31 88 SER A N 1
ATOM 669 C CA . SER A 1 88 ? -6.259 0.637 13.286 1.00 98.31 88 SER A CA 1
ATOM 670 C C . SER A 1 88 ? -7.486 1.538 13.376 1.00 98.31 88 SER A C 1
ATOM 672 O O . SER A 1 88 ? -7.430 2.711 13.003 1.00 98.31 88 SER A O 1
ATOM 674 N N . ARG A 1 89 ? -8.609 0.995 13.852 1.00 97.19 89 ARG A N 1
ATOM 675 C CA . ARG A 1 89 ? -9.847 1.750 14.099 1.00 97.19 89 ARG A CA 1
ATOM 676 C C . ARG A 1 89 ? -10.614 1.187 15.288 1.00 97.19 89 ARG A C 1
ATOM 678 O O . ARG A 1 89 ? -10.394 0.044 15.683 1.00 97.19 89 ARG A O 1
ATOM 685 N N . MET A 1 90 ? -11.524 1.981 15.837 1.00 96.81 90 MET A N 1
ATOM 686 C CA . MET A 1 90 ? -12.441 1.527 16.878 1.00 96.81 90 MET A CA 1
ATOM 687 C C . MET A 1 90 ? -13.650 0.812 16.266 1.00 96.81 90 MET A C 1
ATOM 689 O O . MET A 1 90 ? -14.349 1.380 15.430 1.00 96.81 90 MET A O 1
ATOM 693 N N . GLU A 1 91 ? -13.928 -0.407 16.721 1.00 95.12 91 GLU A N 1
ATOM 694 C CA . GLU A 1 91 ? -15.149 -1.165 16.419 1.00 95.12 91 GLU A CA 1
ATOM 695 C C . GLU A 1 91 ? -15.725 -1.701 17.730 1.00 95.12 91 GLU A C 1
ATOM 697 O O . GLU A 1 91 ? -15.000 -2.306 18.515 1.00 95.12 91 GLU A O 1
ATOM 702 N N . ASP A 1 92 ? -17.007 -1.447 18.002 1.00 94.19 92 ASP A N 1
ATOM 703 C CA . ASP A 1 92 ? -17.700 -1.907 19.218 1.00 94.19 92 ASP A CA 1
ATOM 704 C C . ASP A 1 92 ? -16.948 -1.607 20.532 1.00 94.19 92 ASP A C 1
ATOM 706 O O . ASP A 1 92 ? -16.942 -2.389 21.484 1.00 94.19 92 ASP A O 1
ATOM 710 N N . GLY A 1 93 ? -16.282 -0.448 20.588 1.00 95.12 93 GLY A N 1
ATOM 711 C CA . GLY A 1 93 ? -15.497 -0.022 21.751 1.00 95.12 93 GLY A CA 1
ATOM 712 C C . GLY A 1 93 ? -14.144 -0.727 21.902 1.00 95.12 93 GLY A C 1
ATOM 713 O O . GLY A 1 93 ? -13.479 -0.535 22.918 1.00 95.12 93 GLY A O 1
ATOM 714 N N . GLN A 1 94 ? -13.709 -1.496 20.904 1.00 96.38 94 GLN A N 1
ATOM 715 C CA . GLN A 1 94 ? -12.411 -2.165 20.869 1.00 96.38 94 GLN A CA 1
ATOM 716 C C . GLN A 1 94 ? -11.530 -1.610 19.750 1.00 96.38 94 GLN A C 1
ATOM 718 O O . GLN A 1 94 ? -12.001 -1.334 18.648 1.00 96.38 94 GLN A O 1
ATOM 723 N N . LEU A 1 95 ? -10.233 -1.471 20.029 1.00 96.69 95 LEU A N 1
ATOM 724 C CA . LEU A 1 95 ? -9.247 -1.132 19.009 1.00 96.69 95 LEU A CA 1
ATOM 725 C C . LEU A 1 95 ? -8.979 -2.370 18.149 1.00 96.69 95 LEU A C 1
ATOM 727 O O . LEU A 1 95 ? -8.448 -3.367 18.635 1.00 96.69 95 LEU A O 1
ATOM 731 N N . VAL A 1 96 ? -9.336 -2.289 16.873 1.00 97.44 96 VAL A N 1
ATOM 732 C CA . VAL A 1 96 ? -9.150 -3.347 15.881 1.00 97.44 96 VAL A CA 1
ATOM 733 C C . VAL A 1 96 ? -8.036 -2.954 14.927 1.00 97.44 96 VAL A C 1
ATOM 735 O O . VAL A 1 96 ? -7.995 -1.814 14.461 1.00 97.44 96 VAL A O 1
ATOM 738 N N . GLN A 1 97 ? -7.152 -3.900 14.612 1.00 98.06 97 GLN A N 1
ATOM 739 C CA . GLN A 1 97 ? -6.082 -3.712 13.640 1.00 98.06 97 GLN A CA 1
ATOM 740 C C . GLN A 1 97 ? -6.336 -4.558 12.394 1.00 98.06 97 GLN A C 1
ATOM 742 O O . GLN A 1 97 ? -6.593 -5.755 12.476 1.00 98.06 97 GLN A O 1
ATOM 747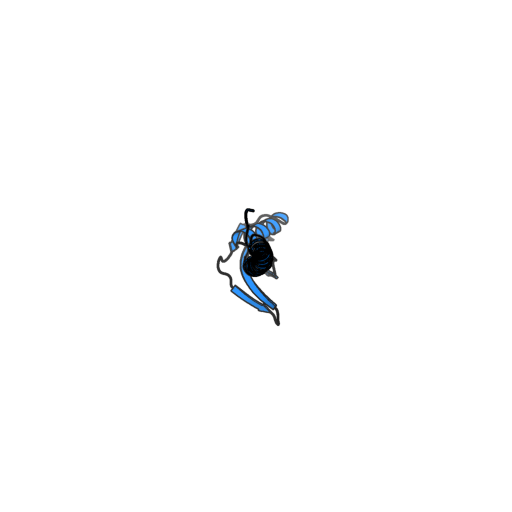 N N . TYR A 1 98 ? -6.229 -3.916 11.240 1.00 98.38 98 TYR A N 1
ATOM 748 C CA . TYR A 1 98 ? -6.215 -4.544 9.932 1.00 98.38 98 TYR A CA 1
ATOM 749 C C . TYR A 1 98 ? -4.801 -4.493 9.371 1.00 98.38 98 TYR A C 1
ATOM 751 O O . TYR A 1 98 ? -4.129 -3.466 9.484 1.00 98.38 98 TYR A O 1
ATOM 759 N N . GLU A 1 99 ? -4.371 -5.573 8.736 1.00 98.56 99 GLU A N 1
ATOM 760 C CA . GLU A 1 99 ? -3.146 -5.637 7.950 1.00 98.56 99 GLU A CA 1
ATOM 761 C C . GLU A 1 99 ? -3.512 -5.873 6.486 1.00 98.56 99 GLU A C 1
ATOM 763 O O . GLU A 1 99 ? -4.395 -6.672 6.174 1.00 98.56 99 GLU A O 1
ATOM 768 N N . PHE A 1 100 ? -2.864 -5.140 5.588 1.00 98.38 100 PHE A N 1
ATOM 769 C CA . PHE A 1 100 ? -3.083 -5.234 4.155 1.00 98.38 100 PHE A CA 1
ATOM 770 C C . PHE A 1 100 ? -1.781 -5.532 3.421 1.00 98.38 100 PHE A C 1
ATOM 772 O O . PHE A 1 100 ? -0.701 -5.075 3.804 1.00 98.38 100 PHE A O 1
ATOM 779 N N . VAL A 1 101 ? -1.915 -6.244 2.306 1.00 98.00 101 VAL A N 1
ATOM 780 C CA . VAL A 1 101 ? -0.845 -6.502 1.342 1.00 98.00 101 VAL A CA 1
ATOM 781 C C . VAL A 1 101 ? -1.234 -5.835 0.034 1.00 98.00 101 VAL A C 1
ATOM 783 O O . VAL A 1 101 ? -2.297 -6.115 -0.513 1.00 98.00 101 VAL A O 1
ATOM 786 N N . ALA A 1 102 ? -0.385 -4.958 -0.489 1.00 98.00 102 ALA A N 1
ATOM 787 C CA . ALA A 1 102 ? -0.649 -4.211 -1.712 1.00 98.00 102 ALA A CA 1
ATOM 788 C C . ALA A 1 102 ? 0.438 -4.435 -2.763 1.00 98.00 102 ALA A C 1
ATOM 790 O O . ALA A 1 102 ? 1.625 -4.483 -2.447 1.00 98.00 102 ALA A O 1
ATOM 791 N N . ASP A 1 103 ? 0.041 -4.541 -4.026 1.00 96.81 103 ASP A N 1
ATOM 792 C CA . ASP A 1 103 ? 0.946 -4.658 -5.165 1.00 96.81 103 ASP A CA 1
ATOM 793 C C . ASP A 1 103 ? 1.764 -3.369 -5.355 1.00 96.81 103 ASP A C 1
ATOM 795 O O . ASP A 1 103 ? 1.216 -2.272 -5.463 1.00 96.81 103 ASP A O 1
ATOM 799 N N . ALA A 1 104 ? 3.090 -3.482 -5.420 1.00 96.75 104 ALA A N 1
ATOM 800 C CA . ALA A 1 104 ? 3.990 -2.332 -5.460 1.00 96.75 104 ALA A CA 1
ATOM 801 C C . ALA A 1 104 ? 3.994 -1.599 -6.812 1.00 96.75 104 ALA A C 1
ATOM 803 O O . ALA A 1 104 ? 4.480 -0.470 -6.887 1.00 96.75 104 ALA A O 1
ATOM 804 N N . TYR A 1 105 ? 3.496 -2.214 -7.887 1.00 94.56 105 TYR A N 1
ATOM 805 C CA . TYR A 1 105 ? 3.486 -1.619 -9.227 1.00 94.56 105 TYR A CA 1
ATOM 806 C C . TYR A 1 105 ? 2.181 -0.883 -9.520 1.00 94.56 105 TYR A C 1
ATOM 808 O O . TYR A 1 105 ? 2.193 0.155 -10.176 1.00 94.56 105 TYR A O 1
ATOM 816 N N . THR A 1 106 ? 1.064 -1.406 -9.020 1.00 95.00 106 THR A N 1
ATOM 817 C CA . THR A 1 106 ? -0.287 -0.896 -9.291 1.00 95.00 106 THR A CA 1
ATOM 818 C C . THR A 1 106 ? -0.936 -0.229 -8.084 1.00 95.00 106 THR A C 1
ATOM 820 O O . THR A 1 106 ? -1.864 0.555 -8.254 1.00 95.00 106 THR A O 1
ATOM 823 N N . GLY A 1 107 ? -0.460 -0.517 -6.870 1.00 95.81 107 GLY A N 1
ATOM 824 C CA . GLY A 1 107 ? -1.072 -0.061 -5.621 1.00 95.81 107 GLY A CA 1
ATOM 825 C C . GLY A 1 107 ? -2.357 -0.808 -5.260 1.00 95.81 107 GLY A C 1
ATOM 826 O O . GLY A 1 107 ? -3.025 -0.434 -4.300 1.00 95.81 107 GLY A O 1
ATOM 827 N N . THR A 1 108 ? -2.711 -1.851 -6.016 1.00 96.62 108 THR A N 1
ATOM 828 C CA . THR A 1 108 ? -3.898 -2.674 -5.763 1.00 96.62 108 THR A CA 1
ATOM 829 C C . THR A 1 108 ? -3.738 -3.419 -4.443 1.00 96.62 108 THR A C 1
ATOM 831 O O . THR A 1 108 ? -2.739 -4.111 -4.253 1.00 96.62 108 THR A O 1
ATOM 834 N N . VAL A 1 109 ? -4.724 -3.323 -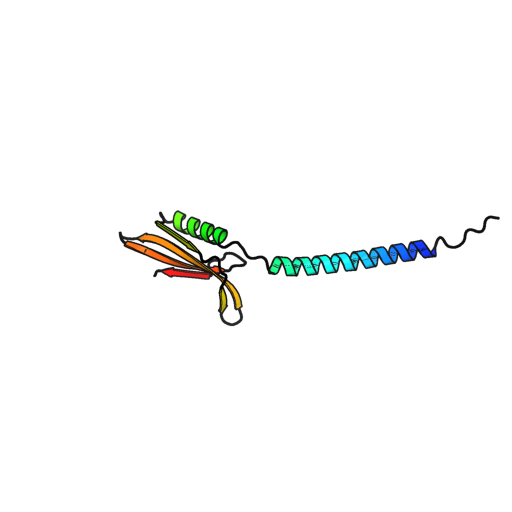3.549 1.00 97.38 109 VAL A N 1
ATOM 835 C CA . VAL A 1 109 ? -4.773 -4.145 -2.331 1.00 97.38 109 VAL A CA 1
ATOM 836 C C . VAL A 1 109 ? -5.085 -5.584 -2.740 1.00 97.38 109 VAL A C 1
ATOM 838 O O . VAL A 1 109 ? -6.153 -5.866 -3.277 1.00 97.38 109 VAL A O 1
ATOM 841 N N . LEU A 1 110 ? -4.114 -6.472 -2.546 1.00 96.44 110 LEU A N 1
ATOM 842 C CA . LEU A 1 110 ? -4.198 -7.893 -2.878 1.00 96.44 110 LEU A CA 1
ATOM 843 C C . LEU A 1 110 ? -4.888 -8.693 -1.777 1.00 96.44 110 LEU A C 1
ATOM 845 O O . LEU A 1 110 ? -5.547 -9.685 -2.071 1.00 96.44 110 LEU A O 1
ATOM 849 N N . ASP A 1 111 ? -4.695 -8.278 -0.528 1.00 96.88 111 ASP A N 1
ATOM 850 C CA . ASP A 1 111 ? -5.286 -8.919 0.637 1.00 96.88 111 ASP A CA 1
ATOM 851 C C . ASP A 1 111 ? -5.458 -7.903 1.766 1.00 96.88 111 ASP A C 1
ATOM 853 O O . ASP A 1 111 ? -4.687 -6.942 1.869 1.00 96.88 111 ASP A O 1
ATOM 857 N N . ILE A 1 112 ? -6.464 -8.127 2.603 1.00 97.56 112 ILE A N 1
ATOM 858 C CA . ILE A 1 112 ? -6.677 -7.381 3.835 1.00 97.56 112 ILE A CA 1
ATOM 859 C C . ILE A 1 112 ? -7.372 -8.264 4.864 1.00 97.56 112 ILE A C 1
ATOM 861 O O . ILE A 1 112 ? -8.410 -8.865 4.591 1.00 97.56 112 ILE A O 1
ATOM 865 N N . TYR A 1 113 ? -6.806 -8.331 6.062 1.00 97.81 113 TYR A N 1
ATOM 866 C CA . TYR A 1 113 ? -7.332 -9.160 7.137 1.00 97.81 113 TYR A CA 1
ATOM 867 C C . TYR A 1 113 ? -7.231 -8.457 8.483 1.00 97.81 113 TYR A C 1
ATOM 869 O O . TYR A 1 113 ? -6.365 -7.618 8.721 1.00 97.81 113 TYR A O 1
ATOM 877 N N . ARG A 1 114 ? -8.163 -8.807 9.366 1.00 97.00 114 ARG A N 1
ATOM 878 C CA . ARG A 1 114 ? -8.191 -8.367 10.758 1.00 97.00 114 ARG A CA 1
ATOM 879 C C . ARG A 1 114 ? -7.251 -9.239 11.596 1.00 97.00 114 ARG A C 1
ATOM 881 O O . ARG A 1 114 ? -7.240 -10.456 11.407 1.00 97.00 114 ARG A O 1
ATOM 888 N N . LEU A 1 115 ? -6.499 -8.611 12.501 1.00 94.00 115 LEU A N 1
ATOM 889 C CA . LEU A 1 115 ? -5.665 -9.261 13.520 1.00 94.00 115 LEU A CA 1
ATOM 890 C C . LEU A 1 115 ? -6.448 -9.565 14.804 1.00 94.00 115 LEU A C 1
ATOM 892 O O . LEU A 1 115 ? -7.410 -8.818 15.112 1.00 94.00 115 LEU A O 1
#

Organism: NCBI:txid564710

Radius of gyration: 27.84 Å; Cα contacts (8 Å, |Δi|>4): 143; chains: 1; bounding box: 51×44×91 Å

Foldseek 3Di:
DDDDDDPPVVVVVVVVCVVVVVVVVVVVVVVVVVVVLVPDFDFQVVLQVVVCVVVVVVHDWPDKFKDRDWDWDDDPPDTFTWIKMWTWDDDPNDIKIKIWIATGHPSHTPDIDID

pLDDT: mean 87.2, std 14.54, range [39.69, 98.56]

Sequence (115 aa):
MKNQPNRMCFKHGLLAGAVTGTVLGLASGVLLTSLYFNKKTIHADTILETVKKAFLSEGPIEGSWIHLTKDPLQRFAIKTQTYTGGISRMEDGQLVQYEFVADAYTGTVLDIYRL